Protein AF-A0A1G2H2Z3-F1 (afdb_monomer_lite)

Foldseek 3Di:
DVLLLQLLVLLVQLVVCPPPPPVSNVVSLVSSLVSLVVVLPDVVCVVVVCNVVSVVLNVQSVCQSVPRPPPVDHSVNSNVVSVVVNVVVVVD

Sequence (92 aa):
MEQLGNIGSEVGRALHAQGKDGHRFHQAVERALDLFDLTLEDKRWREQKRLQEINRAREVFCDAVYGGKQYRTTLADLDGYFMEFALAARRK

Organism: NCBI:txid1802128

Structure (mmCIF, N/CA/C/O backbone):
data_AF-A0A1G2H2Z3-F1
#
_entry.id   AF-A0A1G2H2Z3-F1
#
loop_
_atom_site.group_PDB
_atom_site.id
_atom_site.type_symbol
_atom_site.label_atom_id
_atom_site.label_alt_id
_atom_site.label_comp_id
_atom_site.label_asym_id
_atom_site.label_entity_id
_atom_site.label_seq_id
_atom_site.pdbx_PDB_ins_code
_atom_site.Cartn_x
_atom_site.Cartn_y
_atom_site.Cartn_z
_atom_site.occupancy
_atom_site.B_iso_or_equiv
_atom_site.auth_seq_id
_atom_site.auth_comp_id
_atom_site.auth_asym_id
_atom_site.auth_atom_id
_atom_site.pdbx_PDB_model_num
ATOM 1 N N . MET A 1 1 ? 4.658 5.991 -11.547 1.00 92.94 1 MET A N 1
ATOM 2 C CA . MET A 1 1 ? 3.963 6.755 -10.490 1.00 92.94 1 MET A CA 1
ATOM 3 C C . MET A 1 1 ? 2.484 6.431 -10.469 1.00 92.94 1 MET A C 1
ATOM 5 O O . MET A 1 1 ? 2.015 6.054 -9.414 1.00 92.94 1 MET A O 1
ATOM 9 N N . GLU A 1 2 ? 1.787 6.465 -11.609 1.00 96.81 2 GLU A N 1
ATOM 10 C CA . GLU A 1 2 ? 0.353 6.129 -11.697 1.00 96.81 2 GLU A CA 1
ATOM 11 C C . GLU A 1 2 ? -0.043 4.811 -11.007 1.00 96.81 2 GLU A C 1
ATOM 13 O O . GLU A 1 2 ? -0.910 4.832 -10.148 1.00 96.81 2 GLU A O 1
ATOM 18 N N . GLN A 1 3 ? 0.657 3.697 -11.263 1.00 97.69 3 GLN A N 1
ATOM 19 C CA . GLN A 1 3 ? 0.403 2.419 -10.569 1.00 97.69 3 GLN A CA 1
ATOM 20 C C . GLN A 1 3 ? 0.473 2.525 -9.035 1.00 97.69 3 GLN A C 1
ATOM 22 O O . GLN A 1 3 ? -0.402 2.016 -8.344 1.00 97.69 3 GLN A O 1
ATOM 27 N N . LEU A 1 4 ? 1.467 3.239 -8.497 1.00 97.88 4 LEU A N 1
ATOM 28 C CA . LEU A 1 4 ? 1.607 3.446 -7.052 1.00 97.88 4 LEU A CA 1
ATOM 29 C C . LEU A 1 4 ? 0.506 4.373 -6.504 1.00 97.88 4 LEU A C 1
ATOM 31 O O . LEU A 1 4 ? 0.027 4.168 -5.395 1.00 97.88 4 LEU A O 1
ATOM 35 N N . GLY A 1 5 ? 0.046 5.348 -7.295 1.00 97.75 5 GLY A N 1
ATOM 36 C CA . GLY A 1 5 ? -1.124 6.165 -6.956 1.00 97.75 5 GLY A CA 1
ATOM 37 C C . GLY A 1 5 ? -2.445 5.380 -6.981 1.00 97.75 5 GLY A C 1
ATOM 38 O O . GLY A 1 5 ? -3.326 5.624 -6.155 1.00 97.75 5 GLY A O 1
ATOM 39 N N . ASN A 1 6 ? -2.576 4.403 -7.883 1.00 98.31 6 ASN A N 1
ATOM 40 C CA . ASN A 1 6 ? -3.736 3.511 -7.936 1.00 98.31 6 ASN A CA 1
ATOM 41 C C . ASN A 1 6 ? -3.788 2.610 -6.698 1.00 98.31 6 ASN A C 1
ATOM 43 O O . ASN A 1 6 ? -4.848 2.505 -6.084 1.00 98.31 6 ASN A O 1
ATOM 47 N N . ILE A 1 7 ? -2.645 2.044 -6.283 1.00 98.75 7 ILE A N 1
ATOM 48 C CA . ILE A 1 7 ? -2.523 1.320 -5.005 1.00 98.75 7 ILE A CA 1
ATOM 49 C C . ILE A 1 7 ? -2.969 2.225 -3.853 1.00 98.75 7 ILE A C 1
ATOM 51 O O . ILE A 1 7 ? -3.843 1.843 -3.079 1.00 98.75 7 ILE A O 1
ATOM 55 N N . GLY A 1 8 ? -2.451 3.457 -3.792 1.00 98.31 8 GLY A N 1
ATOM 56 C CA . GLY A 1 8 ? -2.852 4.443 -2.786 1.00 98.31 8 GLY A CA 1
ATOM 57 C C . GLY A 1 8 ? -4.351 4.694 -2.712 1.00 98.31 8 GLY A C 1
ATOM 58 O O . GLY A 1 8 ? -4.913 4.801 -1.629 1.00 98.31 8 GLY A O 1
ATOM 59 N N . SER A 1 9 ? -5.024 4.717 -3.861 1.00 98.25 9 SER A N 1
ATOM 60 C CA . SER A 1 9 ? -6.474 4.910 -3.908 1.00 98.25 9 SER A CA 1
ATOM 61 C C . SER A 1 9 ? -7.244 3.763 -3.242 1.00 98.25 9 SER A C 1
ATOM 63 O O . SER A 1 9 ? -8.262 4.016 -2.598 1.00 98.25 9 SER A O 1
ATOM 65 N N . GLU A 1 10 ? -6.781 2.516 -3.375 1.00 98.75 10 GLU A N 1
ATOM 66 C CA . GLU A 1 10 ? -7.384 1.371 -2.676 1.00 98.75 10 GLU A CA 1
ATOM 67 C C . GLU A 1 10 ? -6.997 1.328 -1.193 1.00 98.75 10 GLU A C 1
ATOM 69 O O . GLU A 1 10 ? -7.845 1.018 -0.357 1.00 98.75 10 GLU A O 1
ATOM 74 N N . VAL A 1 11 ? -5.771 1.732 -0.837 1.00 98.75 11 VAL A N 1
ATOM 75 C CA . VAL A 1 11 ? -5.355 1.900 0.569 1.00 98.75 11 VAL A CA 1
ATOM 76 C C . VAL A 1 11 ? -6.269 2.899 1.284 1.00 98.75 11 VAL A C 1
ATOM 78 O O . VAL A 1 11 ? -6.808 2.582 2.345 1.00 98.75 11 VAL A O 1
ATOM 81 N N . GLY A 1 12 ? -6.531 4.060 0.679 1.00 98.62 12 GLY A N 1
ATOM 82 C CA . GLY A 1 12 ? -7.453 5.058 1.227 1.00 98.62 12 GLY A CA 1
ATOM 83 C C . GLY A 1 12 ? -8.900 4.558 1.321 1.00 98.62 12 GLY A C 1
ATOM 84 O O . GLY A 1 12 ? -9.604 4.848 2.293 1.00 98.62 12 GLY A O 1
ATOM 85 N N . ARG A 1 13 ? -9.356 3.739 0.359 1.00 98.75 13 ARG A N 1
ATOM 86 C CA . ARG A 1 13 ? -10.673 3.076 0.429 1.00 98.75 13 ARG A CA 1
ATOM 87 C C . ARG A 1 13 ? -10.752 2.079 1.585 1.00 98.75 13 ARG A C 1
ATOM 89 O O . ARG A 1 13 ? -11.748 2.092 2.314 1.00 98.75 13 ARG A O 1
ATOM 96 N N . ALA A 1 14 ? -9.714 1.269 1.783 1.0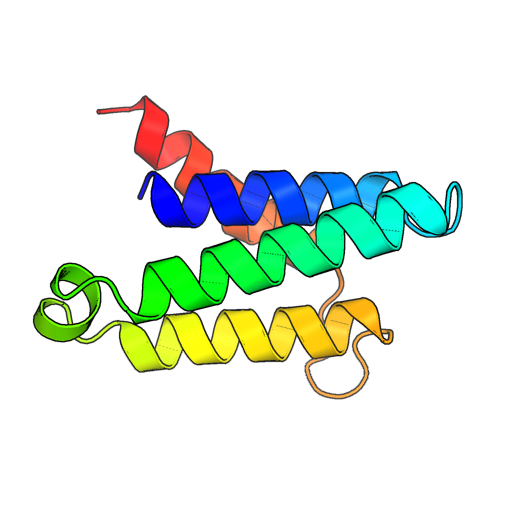0 98.75 14 ALA A N 1
ATOM 97 C CA . ALA A 1 14 ? -9.621 0.349 2.911 1.00 98.75 14 ALA A CA 1
ATOM 98 C C . ALA A 1 14 ? -9.631 1.123 4.237 1.00 98.75 14 ALA A C 1
ATOM 100 O O . ALA A 1 14 ? -10.452 0.836 5.106 1.00 98.75 14 ALA A O 1
ATOM 101 N N . LEU A 1 15 ? -8.816 2.174 4.363 1.00 98.62 15 LEU A N 1
ATOM 102 C CA . LEU A 1 15 ? -8.800 3.052 5.536 1.00 98.62 15 LEU A CA 1
ATOM 103 C C . LEU A 1 15 ? -10.191 3.625 5.846 1.00 98.62 15 LEU A C 1
ATOM 105 O O . LEU A 1 15 ? -10.645 3.583 6.988 1.00 98.62 15 LEU A O 1
ATOM 109 N N . HIS A 1 16 ? -10.897 4.142 4.838 1.00 98.56 16 HIS A N 1
ATOM 110 C CA . HIS A 1 16 ? -12.198 4.772 5.050 1.00 98.56 16 HIS A CA 1
ATOM 111 C C . HIS A 1 16 ? -13.276 3.786 5.525 1.00 98.56 16 HIS A C 1
ATOM 113 O O . HIS A 1 16 ? -14.126 4.159 6.344 1.00 98.56 16 HIS A O 1
ATOM 119 N N . ALA A 1 17 ? -13.248 2.556 5.002 1.00 98.56 17 ALA A N 1
ATOM 120 C CA . ALA A 1 17 ? -14.198 1.493 5.324 1.00 98.56 17 ALA A CA 1
ATOM 121 C C . ALA A 1 17 ? -13.866 0.747 6.631 1.00 98.56 17 ALA A C 1
ATOM 123 O O . ALA A 1 17 ? -14.749 0.099 7.202 1.00 98.56 17 ALA A O 1
ATOM 124 N N . GLN A 1 18 ? -12.626 0.846 7.122 1.00 98.06 18 GLN A N 1
ATOM 125 C CA . GLN A 1 18 ? -12.157 0.153 8.321 1.00 98.06 18 GLN A CA 1
ATOM 126 C C . GLN A 1 18 ? -13.065 0.432 9.528 1.00 98.06 18 GLN A C 1
ATOM 128 O O . GLN A 1 18 ? -13.350 1.580 9.869 1.00 98.06 18 GLN A O 1
ATOM 133 N N . GLY A 1 19 ? -13.553 -0.637 10.167 1.00 96.94 19 GLY A N 1
ATOM 134 C CA . GLY A 1 19 ? -14.439 -0.559 11.335 1.00 96.94 19 GLY A CA 1
ATOM 135 C C . GLY A 1 19 ? -15.862 -0.053 11.056 1.00 96.94 19 GLY A C 1
ATOM 136 O O . GLY A 1 19 ? -16.655 0.027 11.990 1.00 96.94 19 GLY A O 1
ATOM 137 N N . LYS A 1 20 ? -16.204 0.274 9.801 1.00 98.00 20 LYS A N 1
ATOM 138 C CA . LYS A 1 20 ? -17.523 0.803 9.409 1.00 98.00 20 LYS A CA 1
ATOM 139 C C . LYS A 1 20 ? -18.280 -0.132 8.476 1.00 98.00 20 LYS A C 1
ATOM 141 O O . LYS A 1 20 ? -19.467 -0.362 8.671 1.00 98.00 20 LYS A O 1
ATOM 146 N N . ASP A 1 21 ? -17.598 -0.657 7.462 1.00 98.12 21 ASP A N 1
ATOM 147 C CA . ASP A 1 21 ? -18.181 -1.542 6.456 1.00 98.12 21 ASP A CA 1
ATOM 148 C C . ASP A 1 21 ? -17.177 -2.645 6.121 1.00 98.12 21 ASP A C 1
ATOM 150 O O . ASP A 1 21 ? -16.233 -2.453 5.351 1.00 98.12 21 ASP A O 1
ATOM 154 N N . GLY A 1 22 ? -17.382 -3.813 6.731 1.00 98.19 22 GLY A N 1
ATOM 155 C CA . GLY A 1 22 ? -16.496 -4.958 6.559 1.00 98.19 22 GLY A CA 1
ATOM 156 C C . GLY A 1 22 ? -16.429 -5.441 5.111 1.00 98.19 22 GLY A C 1
ATOM 157 O O . GLY A 1 22 ? -15.349 -5.790 4.648 1.00 98.19 22 GLY A O 1
ATOM 158 N N . HIS A 1 23 ? -17.536 -5.412 4.368 1.00 98.50 23 HIS A N 1
ATOM 159 C CA . HIS A 1 23 ? -17.544 -5.858 2.977 1.00 98.50 23 HIS A CA 1
ATOM 160 C C . HIS A 1 23 ? -16.720 -4.914 2.094 1.00 98.50 23 HIS A C 1
ATOM 162 O O . HIS A 1 23 ? -15.833 -5.362 1.368 1.00 98.50 23 HIS A O 1
ATOM 168 N N . ARG A 1 24 ? -16.947 -3.596 2.197 1.00 98.50 24 ARG A N 1
ATOM 169 C CA . ARG A 1 24 ? -16.156 -2.603 1.445 1.00 98.50 24 ARG A CA 1
ATOM 170 C C . ARG A 1 24 ? -14.684 -2.613 1.839 1.00 98.50 24 ARG A C 1
ATOM 172 O O . ARG A 1 24 ? -13.837 -2.427 0.971 1.00 98.50 24 ARG A O 1
ATOM 179 N N . PHE A 1 25 ? -14.389 -2.843 3.117 1.00 98.81 25 PHE A N 1
ATOM 180 C CA . PHE A 1 25 ? -13.021 -2.976 3.604 1.00 98.81 25 PHE A CA 1
ATOM 181 C C . PHE A 1 25 ? -12.288 -4.117 2.896 1.00 98.81 25 PHE A C 1
ATOM 183 O O . PHE A 1 25 ? -11.264 -3.875 2.264 1.00 98.81 25 PHE A O 1
ATOM 190 N N . HIS A 1 26 ? -12.839 -5.334 2.939 1.00 98.62 26 HIS A N 1
ATOM 191 C CA . HIS A 1 26 ? -12.200 -6.499 2.319 1.00 98.62 26 HIS A CA 1
ATOM 192 C C . HIS A 1 26 ? -12.075 -6.325 0.805 1.00 98.62 26 HIS A C 1
ATOM 194 O O . HIS A 1 26 ? -11.015 -6.586 0.249 1.00 98.62 26 HIS A O 1
ATOM 200 N N . GLN A 1 27 ? -13.102 -5.775 0.153 1.00 98.75 27 GLN A N 1
ATOM 201 C CA . GLN A 1 27 ? -13.063 -5.526 -1.285 1.00 98.75 27 GLN A CA 1
ATOM 202 C C . GLN A 1 27 ? -11.962 -4.527 -1.691 1.00 98.75 27 GLN A C 1
ATOM 204 O O . GLN A 1 27 ? -11.353 -4.673 -2.748 1.00 98.75 27 GLN A O 1
ATOM 209 N N . ALA A 1 28 ? -11.708 -3.493 -0.882 1.00 98.75 28 ALA A N 1
ATOM 210 C CA . ALA A 1 28 ? -10.615 -2.549 -1.122 1.00 98.75 28 ALA A CA 1
ATOM 211 C C . ALA A 1 28 ? -9.242 -3.183 -0.846 1.00 98.75 28 ALA A C 1
ATOM 213 O O . ALA A 1 28 ? -8.295 -2.946 -1.593 1.00 98.75 28 ALA A O 1
ATOM 214 N N . VAL A 1 29 ? -9.140 -4.026 0.188 1.00 98.88 29 VAL A N 1
ATOM 215 C CA . VAL A 1 29 ? -7.918 -4.786 0.489 1.00 98.88 29 VAL A CA 1
ATOM 216 C C . VAL A 1 29 ? -7.547 -5.716 -0.663 1.00 98.88 29 VAL A C 1
ATOM 218 O O . VAL A 1 29 ? -6.405 -5.679 -1.113 1.00 98.88 29 VAL A O 1
ATOM 221 N N . GLU A 1 30 ? -8.499 -6.497 -1.177 1.00 98.88 30 GLU A N 1
ATOM 222 C CA . GLU A 1 30 ? -8.278 -7.386 -2.326 1.00 98.88 30 GLU A CA 1
ATOM 223 C C . GLU A 1 30 ? -7.796 -6.602 -3.549 1.00 98.88 30 GLU A C 1
ATOM 225 O O . GLU A 1 30 ? -6.754 -6.921 -4.113 1.00 98.88 30 GLU A O 1
ATOM 230 N N . ARG A 1 31 ? -8.467 -5.494 -3.892 1.00 98.81 31 ARG A N 1
ATOM 231 C CA . ARG A 1 31 ? -8.043 -4.649 -5.019 1.00 98.81 31 ARG A CA 1
ATOM 232 C C . ARG A 1 31 ? -6.660 -4.037 -4.828 1.00 98.81 31 ARG A C 1
ATOM 234 O O . ARG A 1 31 ? -5.913 -3.921 -5.797 1.00 98.81 31 ARG A O 1
ATOM 241 N N . ALA A 1 32 ? -6.304 -3.622 -3.613 1.00 98.81 32 ALA A N 1
ATOM 242 C CA . ALA A 1 32 ? -4.960 -3.124 -3.337 1.00 98.81 32 ALA A CA 1
ATOM 243 C C . ALA A 1 32 ? -3.907 -4.212 -3.599 1.00 98.81 32 ALA A C 1
ATOM 245 O O . ALA A 1 32 ? -2.884 -3.923 -4.217 1.00 98.81 32 ALA A O 1
ATOM 246 N N . LEU A 1 33 ? -4.169 -5.455 -3.173 1.00 98.88 33 LEU A N 1
ATOM 247 C CA . LEU A 1 33 ? -3.287 -6.600 -3.414 1.00 98.88 33 LEU A CA 1
ATOM 248 C C . LEU A 1 33 ? -3.172 -6.934 -4.904 1.00 98.88 33 LEU A C 1
ATOM 250 O O . LEU A 1 33 ? -2.051 -7.070 -5.389 1.00 98.88 33 LEU A O 1
ATOM 254 N N . ASP A 1 34 ? -4.285 -6.948 -5.640 1.00 98.81 34 ASP A N 1
ATOM 255 C CA . ASP A 1 34 ? -4.274 -7.133 -7.096 1.00 98.81 34 ASP A CA 1
ATOM 256 C C . ASP A 1 34 ? -3.404 -6.070 -7.782 1.00 98.81 34 ASP A C 1
ATOM 258 O O . ASP A 1 34 ? -2.598 -6.370 -8.662 1.00 98.81 34 ASP A O 1
ATOM 262 N N . LEU A 1 35 ? -3.518 -4.807 -7.359 1.00 98.81 35 LEU A N 1
ATOM 263 C CA . LEU A 1 35 ? -2.705 -3.720 -7.902 1.00 98.81 35 LEU A CA 1
ATOM 264 C C . LEU A 1 35 ? -1.224 -3.846 -7.527 1.00 98.81 35 LEU A C 1
ATOM 266 O O . LEU A 1 35 ? -0.371 -3.513 -8.355 1.00 98.81 35 LEU A O 1
ATOM 270 N N . PHE A 1 36 ? -0.897 -4.313 -6.318 1.00 98.75 36 PHE A N 1
ATOM 271 C CA . PHE A 1 36 ? 0.485 -4.633 -5.951 1.00 98.75 36 PHE A CA 1
ATOM 272 C C . PHE A 1 36 ? 1.054 -5.715 -6.864 1.00 98.75 36 PHE A C 1
ATOM 274 O O . PHE A 1 36 ? 2.145 -5.529 -7.403 1.00 98.75 36 PHE A O 1
ATOM 281 N N . ASP A 1 37 ? 0.311 -6.798 -7.072 1.00 98.62 37 ASP A N 1
ATOM 282 C CA . ASP A 1 37 ? 0.756 -7.942 -7.865 1.00 98.62 37 ASP A CA 1
ATOM 283 C C . ASP A 1 37 ? 0.929 -7.537 -9.343 1.00 98.62 37 ASP A C 1
ATOM 285 O O . ASP A 1 37 ? 2.009 -7.720 -9.911 1.00 98.62 37 ASP A O 1
ATOM 289 N N . LEU A 1 38 ? -0.035 -6.806 -9.918 1.00 98.44 38 LEU A N 1
ATOM 290 C CA . LEU A 1 38 ? 0.091 -6.200 -11.253 1.00 98.44 38 LEU A CA 1
ATOM 291 C C . LEU A 1 38 ? 1.294 -5.249 -11.368 1.00 98.44 38 LEU A C 1
ATOM 293 O O . LEU A 1 38 ? 1.962 -5.191 -12.402 1.00 98.44 38 LEU A O 1
ATOM 297 N N . THR A 1 39 ? 1.586 -4.480 -10.316 1.00 98.06 39 THR A N 1
ATOM 298 C CA . THR A 1 39 ? 2.738 -3.566 -10.297 1.00 98.06 39 THR A CA 1
ATOM 299 C C . THR A 1 39 ? 4.056 -4.337 -10.219 1.00 98.06 39 THR A C 1
ATOM 301 O O . THR A 1 39 ? 5.028 -3.943 -10.855 1.00 98.06 39 THR A O 1
ATOM 304 N N . LEU A 1 40 ? 4.117 -5.447 -9.483 1.00 97.94 40 LEU A N 1
ATOM 305 C CA . LEU A 1 40 ? 5.310 -6.296 -9.382 1.00 97.94 40 LEU A CA 1
ATOM 306 C C . LEU A 1 40 ? 5.623 -7.041 -10.689 1.00 97.94 40 LEU A C 1
ATOM 308 O O . LEU A 1 40 ? 6.794 -7.307 -10.980 1.00 97.94 40 LEU A O 1
ATOM 312 N N . GLU A 1 41 ? 4.600 -7.354 -11.482 1.00 97.88 41 GLU A N 1
ATOM 313 C CA . GLU A 1 41 ? 4.740 -7.996 -12.794 1.00 97.88 41 GLU A CA 1
ATOM 314 C C . GLU A 1 41 ? 5.235 -7.041 -13.894 1.00 97.88 41 GLU A C 1
ATOM 316 O O . GLU A 1 41 ? 5.831 -7.481 -14.885 1.00 97.88 41 GLU A O 1
ATOM 321 N N . ASP A 1 42 ? 5.054 -5.730 -13.722 1.00 97.81 42 ASP A N 1
ATOM 322 C CA . ASP A 1 42 ? 5.495 -4.729 -14.692 1.00 97.81 42 ASP A CA 1
ATOM 323 C C . ASP A 1 42 ? 7.037 -4.645 -14.753 1.00 97.81 42 ASP A C 1
ATOM 325 O O . ASP A 1 42 ? 7.736 -4.244 -13.811 1.00 97.81 42 ASP A O 1
ATOM 329 N N . LYS A 1 43 ? 7.576 -4.995 -15.931 1.00 97.00 43 LYS A N 1
ATOM 330 C CA . LYS A 1 43 ? 9.016 -5.036 -16.240 1.00 97.00 43 LYS A CA 1
ATOM 331 C C . LYS A 1 43 ? 9.735 -3.729 -15.916 1.00 97.00 43 LYS A C 1
ATOM 333 O O . LYS A 1 43 ? 10.895 -3.771 -15.503 1.00 97.00 43 LYS A O 1
ATOM 338 N N . ARG A 1 44 ? 9.051 -2.586 -16.021 1.00 96.75 44 ARG A N 1
ATOM 339 C CA . ARG A 1 44 ? 9.620 -1.270 -15.714 1.00 96.75 44 ARG A CA 1
ATOM 340 C C . ARG A 1 44 ? 10.206 -1.211 -14.304 1.00 96.75 44 ARG A C 1
ATOM 342 O O . ARG A 1 44 ? 11.255 -0.605 -14.095 1.00 96.75 44 ARG A O 1
ATOM 349 N N . TRP A 1 45 ? 9.555 -1.829 -13.321 1.00 96.75 45 TRP A N 1
ATOM 350 C CA . TRP A 1 45 ? 10.028 -1.787 -11.933 1.00 96.75 45 TRP A CA 1
ATOM 351 C C . TRP A 1 45 ? 11.193 -2.728 -11.675 1.00 96.75 45 TRP A C 1
ATOM 353 O O . TRP A 1 45 ? 12.013 -2.463 -10.792 1.00 96.75 45 TRP A O 1
ATOM 363 N N . ARG A 1 46 ? 11.308 -3.791 -12.475 1.00 94.44 46 ARG A N 1
ATOM 364 C CA . ARG A 1 46 ? 12.492 -4.651 -12.494 1.00 94.44 46 ARG A CA 1
ATOM 365 C C . ARG A 1 46 ? 13.704 -3.892 -13.017 1.00 94.44 46 ARG A C 1
ATOM 367 O O . ARG A 1 46 ? 14.744 -3.897 -12.368 1.00 94.44 46 ARG A O 1
ATOM 374 N N . GLU A 1 47 ? 13.554 -3.211 -14.148 1.00 95.12 47 GLU A N 1
ATOM 375 C CA . GLU A 1 47 ? 14.618 -2.414 -14.771 1.00 95.12 47 GLU A CA 1
ATOM 376 C C . GLU A 1 47 ? 15.085 -1.278 -13.853 1.00 95.12 47 GLU A C 1
ATOM 378 O O . GLU A 1 47 ? 16.282 -1.026 -13.724 1.00 95.12 47 GLU A O 1
ATOM 383 N N . GLN A 1 48 ? 14.150 -0.658 -13.130 1.00 95.19 48 GLN A N 1
ATOM 384 C CA . GLN A 1 48 ? 14.440 0.370 -12.126 1.00 95.19 48 GLN A CA 1
ATOM 385 C C . GLN A 1 48 ? 14.897 -0.188 -10.768 1.00 95.19 48 GLN A C 1
ATOM 387 O O . GLN A 1 48 ? 15.156 0.591 -9.853 1.00 95.19 48 GLN A O 1
ATOM 392 N N . LYS A 1 49 ? 14.992 -1.516 -10.612 1.00 96.00 49 LYS A N 1
ATOM 393 C CA . LYS A 1 49 ? 15.403 -2.201 -9.373 1.00 96.00 49 LYS A CA 1
ATOM 394 C C . LYS A 1 49 ? 14.548 -1.843 -8.141 1.00 96.00 49 LYS A C 1
ATOM 396 O O . LYS A 1 49 ? 15.063 -1.776 -7.032 1.00 96.00 49 LYS A O 1
ATOM 401 N N . ARG A 1 50 ? 13.234 -1.644 -8.317 1.00 96.56 50 ARG A N 1
ATOM 402 C CA . ARG A 1 50 ? 12.289 -1.236 -7.247 1.00 96.56 50 ARG A CA 1
ATOM 403 C C . ARG A 1 50 ? 11.430 -2.370 -6.682 1.00 96.56 50 ARG A C 1
ATOM 405 O O . ARG A 1 50 ? 10.673 -2.146 -5.745 1.00 96.56 50 ARG A O 1
ATOM 412 N N . LEU A 1 51 ? 11.545 -3.589 -7.214 1.00 97.31 51 LEU A N 1
ATOM 413 C CA . LEU A 1 51 ? 10.684 -4.715 -6.818 1.00 97.31 51 LEU A CA 1
ATOM 414 C C . LEU A 1 51 ? 10.746 -5.032 -5.318 1.00 97.31 51 LEU A C 1
ATOM 416 O O . LEU A 1 51 ? 9.723 -5.350 -4.724 1.00 97.31 51 LEU A O 1
ATOM 420 N N . GLN A 1 52 ? 11.923 -4.921 -4.696 1.00 97.44 52 GLN A N 1
ATOM 421 C CA . GLN A 1 52 ? 12.077 -5.172 -3.259 1.00 97.44 52 GLN A CA 1
ATOM 422 C C . GLN A 1 52 ? 11.295 -4.164 -2.412 1.00 97.44 52 GLN A C 1
ATOM 424 O O . GLN A 1 52 ? 10.646 -4.550 -1.445 1.00 97.44 52 GLN A O 1
ATOM 429 N N . GLU A 1 53 ? 11.324 -2.887 -2.790 1.00 97.50 53 GLU A N 1
ATOM 430 C CA . GLU A 1 53 ? 10.585 -1.835 -2.091 1.00 97.50 53 GLU A CA 1
ATOM 431 C C . GLU A 1 53 ? 9.075 -1.998 -2.275 1.00 97.50 53 GLU A C 1
ATOM 433 O O . GLU A 1 53 ? 8.325 -1.859 -1.313 1.00 97.50 53 GLU A O 1
ATOM 438 N N . ILE A 1 54 ? 8.627 -2.355 -3.483 1.00 98.25 54 ILE A N 1
ATOM 439 C CA . ILE A 1 54 ? 7.205 -2.598 -3.770 1.00 98.25 54 ILE A CA 1
ATOM 440 C C . ILE A 1 54 ? 6.703 -3.812 -2.977 1.00 98.25 54 ILE A C 1
ATOM 442 O O . ILE A 1 54 ? 5.656 -3.732 -2.337 1.00 98.25 54 ILE A O 1
ATOM 446 N N . ASN A 1 55 ? 7.477 -4.903 -2.939 1.00 98.19 55 ASN A N 1
ATOM 447 C CA . ASN A 1 55 ? 7.165 -6.062 -2.100 1.00 98.19 55 ASN A CA 1
ATOM 448 C C . ASN A 1 55 ? 7.130 -5.696 -0.615 1.00 98.19 55 ASN A C 1
ATOM 450 O O . ASN A 1 55 ? 6.214 -6.109 0.090 1.00 98.19 55 ASN A O 1
ATOM 454 N N . ARG A 1 56 ? 8.073 -4.877 -0.134 1.00 98.38 56 ARG A N 1
ATOM 455 C CA . ARG A 1 56 ? 8.051 -4.410 1.256 1.00 98.38 56 ARG A CA 1
ATOM 456 C C . ARG A 1 56 ? 6.794 -3.593 1.550 1.00 98.38 56 ARG A C 1
ATOM 458 O O . ARG A 1 56 ? 6.178 -3.801 2.586 1.00 98.38 56 ARG A O 1
ATOM 465 N N . ALA A 1 57 ? 6.395 -2.692 0.654 1.00 98.38 57 ALA A N 1
ATOM 466 C CA . ALA A 1 57 ? 5.172 -1.912 0.823 1.00 98.38 57 ALA A CA 1
ATOM 467 C C . ALA A 1 57 ? 3.924 -2.813 0.874 1.00 98.38 57 ALA A C 1
ATOM 469 O O . ALA A 1 57 ? 3.052 -2.592 1.712 1.00 98.38 57 ALA A O 1
ATOM 470 N N . ARG A 1 58 ? 3.877 -3.869 0.050 1.00 98.62 58 ARG A N 1
ATOM 471 C CA . ARG A 1 58 ? 2.829 -4.902 0.091 1.00 98.62 58 ARG A CA 1
ATOM 472 C C . ARG A 1 58 ? 2.800 -5.636 1.436 1.00 98.62 58 ARG A C 1
ATOM 474 O O . ARG A 1 58 ? 1.733 -5.807 2.012 1.00 98.62 58 ARG A O 1
ATOM 481 N N . GLU A 1 59 ? 3.954 -6.045 1.961 1.00 98.56 59 GLU A N 1
ATOM 482 C CA . GLU A 1 59 ? 4.057 -6.701 3.276 1.00 98.56 59 GLU A CA 1
ATOM 483 C C . GLU A 1 59 ? 3.583 -5.794 4.420 1.00 98.56 59 GLU A C 1
ATOM 485 O O . GLU A 1 59 ? 2.810 -6.231 5.271 1.00 98.56 59 GLU A O 1
ATOM 490 N N . VAL A 1 60 ? 4.017 -4.529 4.424 1.00 98.75 60 VAL A N 1
ATOM 491 C CA . VAL A 1 60 ? 3.606 -3.535 5.428 1.00 98.75 60 VAL A CA 1
ATOM 492 C C . VAL A 1 60 ? 2.102 -3.275 5.339 1.00 98.75 60 VAL A C 1
ATOM 494 O O . VAL A 1 60 ? 1.441 -3.174 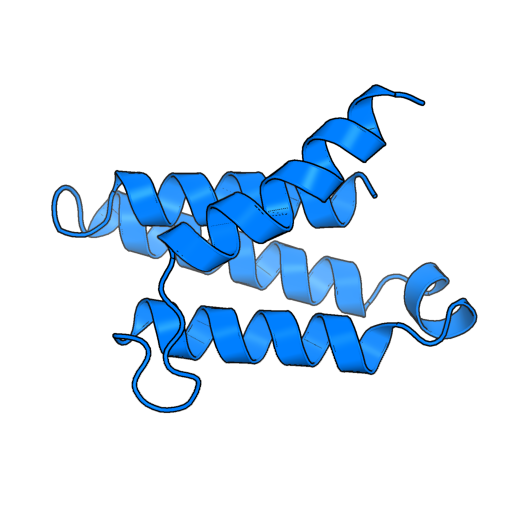6.369 1.00 98.75 60 VAL A O 1
ATOM 497 N N . PHE A 1 61 ? 1.542 -3.225 4.127 1.00 98.81 61 PHE A N 1
ATOM 498 C CA . PHE A 1 61 ? 0.100 -3.127 3.920 1.00 98.81 61 PHE A CA 1
ATOM 499 C C . PHE A 1 61 ? -0.654 -4.324 4.507 1.00 98.81 61 PHE A C 1
ATOM 501 O O . PHE A 1 61 ? -1.600 -4.121 5.265 1.00 98.81 61 PHE A O 1
ATOM 508 N N . CYS A 1 62 ? -0.214 -5.556 4.230 1.00 98.75 62 CYS A N 1
ATOM 509 C CA . CYS A 1 62 ? -0.819 -6.752 4.818 1.00 98.75 62 CYS A CA 1
ATOM 510 C C . CYS A 1 62 ? -0.780 -6.717 6.351 1.00 98.75 62 CYS A C 1
ATOM 512 O O . CYS A 1 62 ? -1.799 -6.960 6.992 1.00 98.75 62 CYS A O 1
ATOM 514 N N . ASP A 1 63 ? 0.365 -6.383 6.953 1.00 98.75 63 ASP A N 1
ATOM 515 C CA . ASP A 1 63 ? 0.462 -6.252 8.411 1.00 98.75 63 ASP A CA 1
ATOM 516 C C . ASP A 1 63 ? -0.501 -5.176 8.933 1.00 98.75 63 ASP A C 1
ATOM 518 O O . ASP A 1 63 ? -1.259 -5.439 9.865 1.00 98.75 63 ASP A O 1
ATOM 522 N N . ALA A 1 64 ? -0.554 -4.001 8.295 1.00 98.56 64 ALA A N 1
ATOM 523 C CA . ALA A 1 64 ? -1.451 -2.906 8.670 1.00 98.56 64 ALA A CA 1
ATOM 524 C C . ALA A 1 64 ? -2.938 -3.302 8.612 1.00 98.56 64 ALA A C 1
ATOM 526 O O . ALA A 1 64 ? -3.701 -2.942 9.513 1.00 98.56 64 ALA A O 1
ATOM 527 N N . VAL A 1 65 ? -3.347 -4.088 7.608 1.00 98.50 65 VAL A N 1
ATOM 528 C CA . VAL A 1 65 ? -4.706 -4.653 7.500 1.00 98.50 65 VAL A CA 1
ATOM 529 C C . VAL A 1 65 ? -5.059 -5.504 8.725 1.00 98.50 65 VAL A C 1
ATOM 531 O O . VAL A 1 65 ? -6.189 -5.432 9.211 1.00 98.50 65 VAL A O 1
ATOM 534 N N . TYR A 1 66 ? -4.093 -6.246 9.274 1.00 97.06 66 TYR A N 1
ATOM 535 C CA . TYR A 1 66 ? -4.258 -7.091 10.464 1.00 97.06 66 TYR A CA 1
ATOM 536 C C . TYR A 1 66 ? -3.853 -6.411 11.786 1.00 97.06 66 TYR A C 1
ATOM 538 O O . TYR A 1 66 ? -3.698 -7.076 12.815 1.00 97.06 66 TYR A O 1
ATOM 546 N N . GLY A 1 67 ? -3.722 -5.081 11.793 1.00 94.62 67 GLY A N 1
ATOM 547 C CA . GLY A 1 67 ? -3.476 -4.289 13.002 1.00 94.62 67 GLY A CA 1
ATOM 548 C C . GLY A 1 67 ? -2.024 -3.861 13.229 1.00 94.62 67 GLY A C 1
ATOM 549 O O . GLY A 1 67 ? -1.720 -3.339 14.299 1.00 94.62 67 GLY A O 1
ATOM 550 N N . GLY A 1 68 ? -1.139 -4.055 12.251 1.00 96.88 68 GLY A N 1
ATOM 551 C CA . GLY A 1 68 ? 0.148 -3.362 12.153 1.00 96.88 68 GLY A CA 1
ATOM 552 C C . GLY A 1 68 ? 1.165 -3.730 13.231 1.00 96.88 68 GLY A C 1
ATOM 553 O O . GLY A 1 68 ? 1.917 -2.868 13.683 1.00 96.88 68 GLY A O 1
ATOM 554 N N . LYS A 1 69 ? 1.171 -4.974 13.722 1.00 96.69 69 LYS A N 1
ATOM 555 C CA . LYS A 1 69 ? 2.003 -5.352 14.879 1.00 96.69 69 LYS A CA 1
ATOM 556 C C . LYS A 1 69 ? 3.479 -5.492 14.522 1.00 96.69 69 LYS A C 1
ATOM 558 O O . LYS A 1 69 ? 4.328 -5.166 15.352 1.00 96.69 69 LYS A O 1
ATOM 563 N N . GLN A 1 70 ? 3.786 -5.992 13.327 1.00 97.56 70 GLN A N 1
ATOM 564 C CA . GLN A 1 70 ? 5.156 -6.299 12.923 1.00 97.56 70 GLN A CA 1
ATOM 565 C C . GLN A 1 70 ? 5.930 -5.038 12.536 1.00 97.56 70 GLN A C 1
ATOM 567 O O . GLN A 1 70 ? 7.052 -4.839 13.002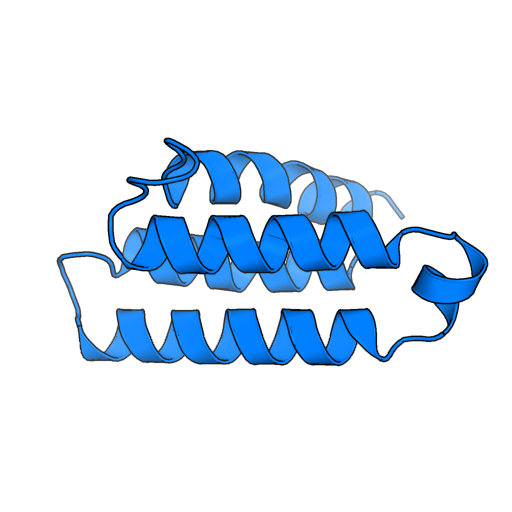 1.00 97.56 70 GLN A O 1
ATOM 572 N N . TYR A 1 71 ? 5.330 -4.179 11.713 1.00 97.50 71 TYR A N 1
ATOM 573 C CA . TYR A 1 71 ? 5.981 -2.980 11.178 1.00 97.50 71 TYR A CA 1
ATOM 574 C C . TYR A 1 71 ? 5.568 -1.696 11.896 1.00 97.50 71 TYR A C 1
ATOM 576 O O . TYR A 1 71 ? 6.169 -0.651 11.656 1.00 97.50 71 TYR A O 1
ATOM 584 N N . ARG A 1 72 ? 4.589 -1.769 12.813 1.00 97.62 72 ARG A N 1
ATOM 585 C CA . ARG A 1 72 ? 4.067 -0.614 13.567 1.00 97.62 72 ARG A CA 1
ATOM 586 C C . ARG A 1 72 ? 3.574 0.493 12.638 1.00 97.62 72 ARG A C 1
ATOM 588 O O . ARG A 1 72 ? 3.806 1.671 12.884 1.00 97.62 72 ARG A O 1
ATOM 595 N N . THR A 1 73 ? 2.927 0.088 11.552 1.00 98.06 73 THR A N 1
ATOM 596 C CA . THR A 1 73 ? 2.378 0.971 10.524 1.00 98.06 73 THR A CA 1
ATOM 597 C C . THR A 1 73 ? 0.878 0.744 10.419 1.00 98.06 73 THR A C 1
ATOM 599 O O . THR A 1 73 ? 0.402 -0.389 10.498 1.00 98.06 73 THR A O 1
ATOM 602 N N . THR A 1 74 ? 0.129 1.826 10.242 1.00 98.50 74 THR A N 1
ATOM 603 C CA . THR A 1 74 ? -1.324 1.805 10.064 1.00 98.50 74 THR A CA 1
ATOM 604 C C . THR A 1 74 ? -1.713 2.050 8.605 1.00 98.50 74 THR A C 1
ATOM 606 O O . THR A 1 74 ? -0.906 2.496 7.788 1.00 98.50 74 THR A O 1
ATOM 609 N N . LEU A 1 75 ? -2.983 1.811 8.264 1.00 98.56 75 LEU A N 1
ATOM 610 C CA . LEU A 1 75 ? -3.511 2.187 6.948 1.00 98.56 75 LEU A CA 1
ATOM 611 C C . LEU A 1 75 ? -3.468 3.706 6.709 1.00 98.56 75 LEU A C 1
ATOM 613 O O . LEU A 1 75 ? -3.335 4.120 5.564 1.00 98.56 75 LEU A O 1
ATOM 617 N N . ALA A 1 76 ? -3.534 4.527 7.762 1.00 98.56 76 ALA A N 1
ATOM 618 C CA . ALA A 1 76 ? -3.425 5.982 7.650 1.00 98.56 76 ALA A CA 1
ATOM 619 C C . ALA A 1 76 ? -2.004 6.427 7.276 1.00 98.56 76 ALA A C 1
ATOM 621 O O . ALA A 1 76 ? -1.835 7.296 6.423 1.00 98.56 76 ALA A O 1
ATOM 622 N N . ASP A 1 77 ? -0.985 5.788 7.858 1.00 98.50 77 ASP A N 1
ATOM 623 C CA . ASP A 1 77 ? 0.414 6.054 7.503 1.00 98.50 77 ASP A CA 1
ATOM 624 C C . ASP A 1 77 ? 0.684 5.697 6.033 1.00 98.50 77 ASP A C 1
ATOM 626 O O . ASP A 1 77 ? 1.340 6.446 5.306 1.00 98.50 77 ASP A O 1
ATOM 630 N N . LEU A 1 78 ? 0.140 4.562 5.576 1.00 98.50 78 LEU A N 1
ATOM 631 C CA . LEU A 1 78 ? 0.260 4.125 4.186 1.00 98.50 78 LEU A CA 1
ATOM 632 C C . LEU A 1 78 ? -0.530 5.010 3.219 1.00 98.50 78 LEU A C 1
ATOM 634 O O . LEU A 1 78 ? -0.023 5.299 2.138 1.00 98.50 78 LEU A O 1
ATOM 638 N N . ASP A 1 79 ? -1.731 5.461 3.585 1.00 98.56 79 ASP A N 1
ATOM 639 C CA . ASP A 1 79 ? -2.513 6.403 2.774 1.00 98.56 79 ASP A CA 1
ATOM 640 C C . ASP A 1 79 ? -1.722 7.698 2.533 1.00 98.56 79 ASP A C 1
ATOM 642 O O . ASP A 1 79 ? -1.547 8.115 1.386 1.00 98.56 79 ASP A O 1
ATOM 646 N N . GLY A 1 80 ? -1.123 8.262 3.589 1.00 98.19 80 GLY A N 1
ATOM 647 C CA . GLY A 1 80 ? -0.233 9.419 3.479 1.00 98.19 80 GLY A CA 1
ATOM 648 C C . GLY A 1 80 ? 0.990 9.154 2.594 1.00 98.19 80 GLY A C 1
ATOM 649 O O . GLY A 1 80 ? 1.303 9.955 1.715 1.00 98.19 80 GLY A O 1
ATOM 650 N N . TYR A 1 81 ? 1.651 8.006 2.766 1.00 97.94 81 TYR A N 1
ATOM 651 C CA . TYR A 1 81 ? 2.789 7.607 1.931 1.00 97.94 81 TYR A CA 1
ATOM 652 C C . TYR A 1 81 ? 2.415 7.492 0.445 1.00 97.94 81 TYR A C 1
ATOM 654 O O . TYR A 1 81 ? 3.127 8.006 -0.421 1.00 97.94 81 TYR A O 1
ATOM 662 N N . PHE A 1 82 ? 1.297 6.833 0.130 1.00 98.19 82 PHE A N 1
ATOM 663 C CA . PHE A 1 82 ? 0.879 6.622 -1.252 1.00 98.19 82 PHE A CA 1
ATOM 664 C C . PHE A 1 82 ? 0.281 7.875 -1.912 1.00 98.19 82 PHE A C 1
ATOM 666 O O . PHE A 1 82 ? 0.360 8.010 -3.139 1.00 98.19 82 PHE A O 1
ATOM 673 N N . MET A 1 83 ? -0.258 8.815 -1.129 1.00 97.44 83 MET A N 1
ATOM 674 C CA . MET A 1 83 ? -0.785 10.089 -1.632 1.00 97.44 83 MET A CA 1
ATOM 675 C C . MET A 1 83 ? 0.263 10.866 -2.438 1.00 97.44 83 MET A C 1
ATOM 677 O O . MET A 1 83 ? -0.042 11.397 -3.509 1.00 97.44 83 MET A O 1
ATOM 681 N N . GLU A 1 84 ? 1.522 10.860 -2.000 1.00 97.56 84 GLU A N 1
ATOM 682 C CA . GLU A 1 84 ? 2.620 11.524 -2.715 1.00 97.56 84 GLU A CA 1
ATOM 683 C C . GLU A 1 84 ? 2.813 10.971 -4.136 1.00 97.56 84 GLU A C 1
ATOM 685 O O . GLU A 1 84 ? 3.091 11.716 -5.081 1.00 97.56 84 GLU A O 1
ATOM 690 N N . PHE A 1 85 ? 2.584 9.671 -4.340 1.00 96.75 85 PHE A N 1
ATOM 691 C CA . PHE A 1 85 ? 2.652 9.055 -5.666 1.00 96.75 85 PHE A CA 1
ATOM 692 C C . PHE A 1 85 ? 1.466 9.440 -6.547 1.00 96.75 85 PHE A C 1
ATOM 694 O O . PHE A 1 85 ? 1.650 9.635 -7.753 1.00 96.75 85 PHE A O 1
ATOM 701 N N . ALA A 1 86 ? 0.272 9.585 -5.965 1.00 94.69 86 ALA A N 1
ATOM 702 C CA . ALA A 1 86 ? -0.905 10.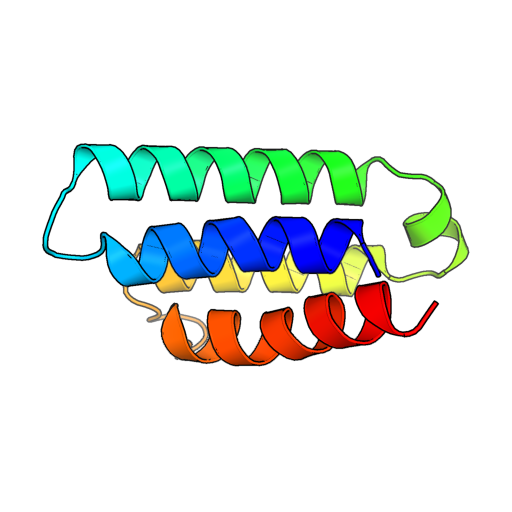075 -6.678 1.00 94.69 86 ALA A CA 1
ATOM 703 C C . ALA A 1 86 ? -0.715 11.533 -7.128 1.00 94.69 86 ALA A C 1
ATOM 705 O O . ALA A 1 86 ? -0.996 11.872 -8.280 1.00 94.69 86 ALA A O 1
ATOM 706 N N . LEU A 1 87 ? -0.163 12.387 -6.261 1.00 96.44 87 LEU A N 1
ATOM 707 C CA . LEU A 1 87 ? 0.176 13.770 -6.601 1.00 96.44 87 LEU A CA 1
ATOM 708 C C . LEU A 1 87 ? 1.255 13.834 -7.687 1.00 96.44 87 LEU A C 1
ATOM 710 O O . LEU A 1 87 ? 1.098 14.566 -8.664 1.00 96.44 87 LEU A O 1
ATOM 714 N N . ALA A 1 88 ? 2.317 13.034 -7.568 1.00 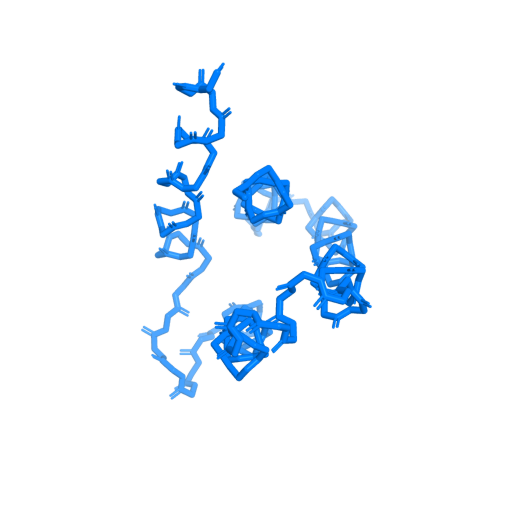96.69 88 ALA A N 1
ATOM 715 C CA . ALA A 1 88 ? 3.368 12.956 -8.579 1.00 96.69 88 ALA A CA 1
ATOM 716 C C . ALA A 1 88 ? 2.848 12.452 -9.937 1.00 96.69 88 ALA A C 1
ATOM 718 O O . ALA A 1 88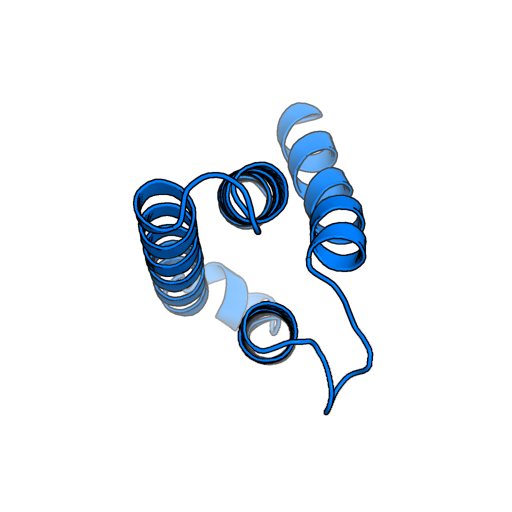 ? 3.312 12.913 -10.977 1.00 96.69 88 ALA A O 1
ATOM 719 N N . ALA A 1 89 ? 1.879 11.532 -9.947 1.00 94.81 89 ALA A N 1
ATOM 720 C CA . ALA A 1 89 ? 1.254 11.046 -11.176 1.00 94.81 89 ALA A CA 1
ATOM 721 C C . ALA A 1 89 ? 0.449 12.136 -11.906 1.00 94.81 89 ALA A C 1
ATOM 723 O O . ALA A 1 89 ? 0.415 12.128 -13.131 1.00 94.81 89 ALA A O 1
ATOM 724 N N . ARG A 1 90 ? -0.146 13.088 -11.171 1.00 91.94 90 ARG A N 1
ATOM 725 C CA . ARG A 1 90 ? -0.932 14.206 -11.731 1.00 91.94 90 ARG A CA 1
ATOM 726 C C . ARG A 1 90 ? -0.101 15.385 -12.234 1.00 91.94 90 ARG A C 1
ATOM 728 O O . ARG A 1 90 ? -0.632 16.239 -12.929 1.00 91.94 90 ARG A O 1
ATOM 735 N N . ARG A 1 91 ? 1.173 15.473 -11.847 1.00 90.50 91 ARG A N 1
ATOM 736 C CA . ARG A 1 91 ? 2.093 16.546 -12.274 1.00 90.50 91 ARG A CA 1
ATOM 737 C C . ARG A 1 91 ? 2.793 16.243 -13.604 1.00 90.50 91 ARG A C 1
ATOM 739 O O . ARG A 1 91 ? 3.741 16.941 -13.953 1.00 90.50 91 ARG A O 1
ATOM 746 N N . LYS A 1 92 ? 2.381 15.177 -14.286 1.00 58.09 92 LYS A N 1
ATOM 747 C CA . LYS A 1 92 ? 2.913 14.757 -15.579 1.00 58.09 92 LYS A CA 1
ATOM 748 C C . LYS A 1 92 ? 2.081 15.286 -16.732 1.00 58.09 92 LYS A C 1
ATOM 750 O O . LYS A 1 92 ? 0.849 15.373 -16.559 1.00 58.09 92 LYS A O 1
#

pLDDT: mean 97.24, std 4.38, range [58.09, 98.88]

Radius of gyration: 12.76 Å; chains: 1; bounding box: 34×24×31 Å

Secondary structure (DSSP, 8-state):
-HHHHHHHHHHHHHHHHTTT-HHHHHHHHHHHHHHHHHHHH-HHHHHTT-HHHHHHHHHHHHHHHTT-TTT---HHHHHHHHHHHHHHHHT-